Protein AF-A0A453C666-F1 (afdb_monomer)

Solvent-accessible surface area (backbone atoms only — not comparable to full-atom values): 8481 Å² total; per-residue (Å²): 131,93,44,68,49,54,50,53,68,65,53,67,84,42,72,30,25,37,65,29,36,37,73,45,54,49,73,44,96,88,66,30,34,38,36,35,29,36,49,72,32,46,51,62,90,61,70,68,78,76,55,72,81,44,42,83,79,56,64,76,67,91,59,86,58,98,64,81,78,57,66,77,58,62,74,69,55,74,94,62,41,40,74,41,44,33,38,27,87,64,91,55,79,62,53,72,54,48,57,74,50,75,42,40,30,38,40,36,51,27,36,30,38,76,53,92,42,37,73,40,35,35,56,45,99,84,34,47,79,41,82,46,57,84,81,35,69,74,48,51,64,57,74,109

Sequence (144 aa):
KDLELQLRNIKSDSTFDLVCKVLHVCEGPSGEWIFYVWDGTDTPATELQTLLDTEAVTPTPLHPEEAPLPREVLCTLPCVGTVLRVFSNRFSKEILHLQKDIYWARFCNITCKQEFGMWKGSLLPSSRIRLLSSEDGSVIERLK

Radius of gyration: 15.53 Å; Cα contacts (8 Å, |Δi|>4): 264; chains: 1; bounding box: 42×35×37 Å

InterPro domains:
  IPR012340 Nucleic acid-binding, OB-fold [G3DSA:2.40.50.140] (5-93)
  IPR012340 Nucleic acid-binding, OB-fold [SSF50249] (5-137)
  IPR028389 Protection of telomeres protein 1 [PTHR14513] (5-141)

Organism: Aegilops tauschii subsp. strangulata (NCBI:txid200361)

Mean predicted aligned error: 6.45 Å

Structure (mmCIF, N/CA/C/O backbone):
data_AF-A0A453C666-F1
#
_entry.id   AF-A0A453C666-F1
#
loop_
_atom_site.group_PDB
_atom_site.id
_atom_site.type_symbol
_atom_site.label_atom_id
_atom_site.label_alt_id
_atom_site.label_comp_id
_atom_site.label_asym_id
_atom_site.label_entity_id
_atom_site.label_seq_id
_atom_site.pdbx_PDB_ins_code
_atom_site.Cartn_x
_atom_site.Cartn_y
_atom_site.Cartn_z
_atom_site.occupancy
_atom_site.B_iso_or_equiv
_atom_site.auth_seq_id
_atom_site.auth_comp_id
_atom_site.auth_asym_id
_atom_site.auth_atom_id
_atom_site.pdbx_PDB_model_num
ATOM 1 N N . LYS A 1 1 ? 10.486 -16.911 0.071 1.00 46.62 1 LYS A N 1
ATOM 2 C CA . LYS A 1 1 ? 9.741 -16.473 -1.135 1.00 46.62 1 LYS A CA 1
ATOM 3 C C . LYS A 1 1 ? 8.227 -16.619 -0.919 1.00 46.62 1 LYS A C 1
ATOM 5 O O . LYS A 1 1 ? 7.472 -16.070 -1.698 1.00 46.62 1 LYS A O 1
ATOM 10 N N . ASP A 1 2 ? 7.799 -17.254 0.178 1.00 56.81 2 ASP A N 1
ATOM 11 C CA . ASP A 1 2 ? 6.422 -17.726 0.412 1.00 56.81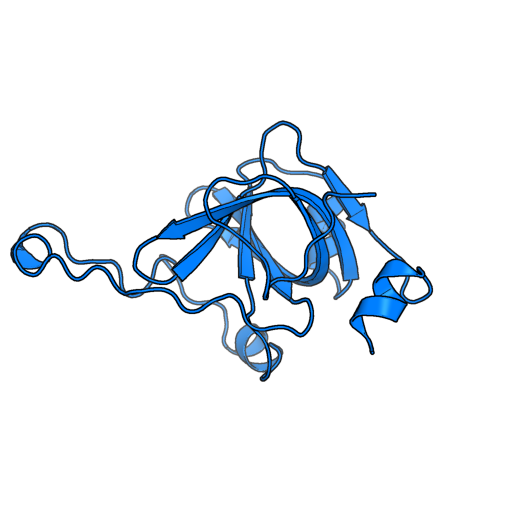 2 ASP A CA 1
ATOM 12 C C . ASP A 1 2 ? 5.500 -16.742 1.152 1.00 56.81 2 ASP A C 1
ATOM 14 O O . ASP A 1 2 ? 4.459 -17.141 1.660 1.00 56.81 2 ASP A O 1
ATOM 18 N N . LEU A 1 3 ? 5.882 -15.465 1.244 1.00 75.25 3 LEU A N 1
ATOM 19 C CA . LEU A 1 3 ? 5.095 -14.430 1.929 1.00 75.25 3 LEU A CA 1
ATOM 20 C C . LEU A 1 3 ? 4.761 -13.240 1.025 1.00 75.25 3 LEU A C 1
ATOM 22 O O . LEU A 1 3 ? 4.140 -12.298 1.498 1.00 75.25 3 LEU A O 1
ATOM 26 N N . GLU A 1 4 ? 5.170 -13.240 -0.248 1.00 87.94 4 GLU A N 1
ATOM 27 C CA . GLU A 1 4 ? 4.800 -12.149 -1.151 1.00 87.94 4 GLU A CA 1
ATOM 28 C C . GLU A 1 4 ? 3.344 -12.305 -1.605 1.00 87.94 4 GLU A C 1
ATOM 30 O O . GLU A 1 4 ? 2.975 -13.343 -2.150 1.00 87.94 4 GLU A O 1
ATOM 35 N N . LEU A 1 5 ? 2.522 -11.276 -1.391 1.00 92.69 5 LEU A N 1
ATOM 36 C CA . LEU A 1 5 ? 1.107 -11.273 -1.755 1.00 92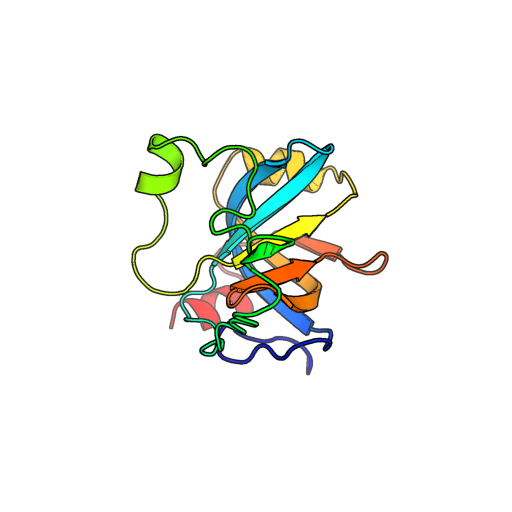.69 5 LEU A CA 1
ATOM 37 C C . LEU A 1 5 ? 0.761 -10.115 -2.698 1.00 92.69 5 LEU A C 1
ATOM 39 O O . LEU A 1 5 ? 1.459 -9.098 -2.787 1.00 92.69 5 LEU A O 1
ATOM 43 N N . GLN A 1 6 ? -0.340 -10.303 -3.421 1.00 94.69 6 GLN A N 1
ATOM 44 C CA . GLN A 1 6 ? -1.065 -9.237 -4.108 1.00 94.69 6 GLN A CA 1
ATOM 45 C C . GLN A 1 6 ? -2.175 -8.697 -3.212 1.00 94.69 6 GLN A C 1
ATOM 47 O O . GLN A 1 6 ? -2.671 -9.432 -2.352 1.00 94.69 6 GLN A O 1
ATOM 52 N N . LEU A 1 7 ? -2.600 -7.455 -3.446 1.00 95.94 7 LEU A N 1
ATOM 53 C CA . LEU A 1 7 ? -3.662 -6.813 -2.671 1.00 95.94 7 LEU A CA 1
ATOM 54 C C . LEU A 1 7 ? -4.945 -7.651 -2.660 1.00 95.94 7 LEU A C 1
ATOM 56 O O . LEU A 1 7 ? -5.532 -7.818 -1.599 1.00 95.94 7 LEU A O 1
ATOM 60 N N . ARG A 1 8 ? -5.307 -8.304 -3.770 1.00 95.69 8 ARG A N 1
ATOM 61 C CA . ARG A 1 8 ? -6.450 -9.241 -3.841 1.00 95.69 8 ARG A CA 1
ATOM 62 C C . ARG A 1 8 ? -6.416 -10.441 -2.900 1.00 95.69 8 ARG A C 1
ATOM 64 O O . ARG A 1 8 ? -7.448 -11.066 -2.689 1.00 95.69 8 ARG A O 1
ATOM 71 N N . ASN A 1 9 ? -5.254 -10.775 -2.346 1.00 95.25 9 ASN A N 1
ATOM 72 C CA . ASN A 1 9 ? -5.057 -11.965 -1.518 1.00 95.25 9 ASN A CA 1
ATOM 73 C C . ASN A 1 9 ? -4.723 -11.629 -0.057 1.00 95.25 9 ASN A C 1
ATOM 75 O O . ASN A 1 9 ? -4.386 -12.539 0.706 1.00 95.25 9 ASN A O 1
ATOM 79 N N . ILE A 1 10 ? -4.778 -10.352 0.338 1.00 94.69 10 ILE A N 1
ATOM 80 C CA . ILE A 1 10 ? -4.461 -9.953 1.713 1.00 94.69 10 ILE A CA 1
ATOM 81 C C . ILE A 1 10 ? -5.474 -10.531 2.700 1.00 94.69 10 ILE A C 1
ATOM 83 O O . ILE A 1 10 ? -6.648 -10.734 2.391 1.00 94.69 10 ILE A O 1
ATOM 87 N N . LYS A 1 11 ? -5.002 -10.792 3.917 1.00 92.31 11 LYS A N 1
ATOM 88 C CA . LYS A 1 11 ? -5.809 -11.287 5.032 1.00 92.31 11 LYS A CA 1
ATOM 89 C C . LYS A 1 11 ? -5.522 -10.443 6.261 1.00 92.31 11 LYS A C 1
ATOM 91 O O . LYS A 1 11 ? -4.380 -10.018 6.456 1.00 92.31 11 LYS A O 1
ATOM 96 N N . SER A 1 12 ? -6.551 -10.231 7.079 1.00 90.94 12 SER A N 1
ATOM 97 C CA . SER A 1 12 ? -6.407 -9.486 8.328 1.00 90.94 12 SER A CA 1
ATOM 98 C C . SER A 1 12 ? -5.401 -10.181 9.241 1.00 90.94 12 SER A C 1
ATOM 100 O O . SER A 1 12 ? -5.346 -11.411 9.283 1.00 90.94 12 SER A O 1
ATOM 102 N N . ASP A 1 13 ? -4.595 -9.383 9.937 1.00 87.31 13 ASP A N 1
ATOM 103 C CA . ASP A 1 13 ? -3.720 -9.803 11.038 1.00 87.31 13 ASP A CA 1
ATOM 104 C C . ASP A 1 13 ? -2.617 -10.808 10.655 1.00 87.31 13 ASP A C 1
ATOM 106 O O . ASP A 1 13 ? -1.987 -11.425 11.516 1.00 87.31 13 ASP A O 1
ATOM 110 N N . SER A 1 14 ? -2.329 -10.936 9.357 1.00 91.38 14 SER A N 1
ATOM 111 C CA . SER A 1 14 ? -1.212 -11.722 8.826 1.00 91.38 14 SER A CA 1
ATOM 112 C C . SER A 1 14 ? -0.099 -10.817 8.305 1.00 91.38 14 SER A C 1
ATOM 114 O O . SER A 1 14 ? -0.369 -9.736 7.775 1.00 91.38 14 SER A O 1
ATOM 116 N N . THR A 1 15 ? 1.156 -11.253 8.445 1.00 94.88 15 THR A N 1
ATOM 117 C CA . THR A 1 15 ? 2.291 -10.523 7.876 1.00 94.88 15 THR A CA 1
ATOM 118 C C . THR A 1 15 ? 2.674 -11.048 6.502 1.00 94.88 15 THR A C 1
ATOM 120 O O . THR A 1 15 ? 2.651 -12.252 6.249 1.00 94.88 15 THR A O 1
ATOM 123 N N . PHE A 1 16 ? 3.033 -10.133 5.606 1.00 95.88 16 PHE A N 1
ATOM 124 C CA . PHE A 1 16 ? 3.368 -10.456 4.225 1.00 95.88 16 PHE A CA 1
ATOM 125 C C . PHE A 1 16 ? 4.304 -9.414 3.603 1.00 95.88 16 PHE A C 1
ATOM 127 O O . PHE A 1 16 ? 4.521 -8.331 4.152 1.00 95.88 16 PHE A O 1
ATOM 134 N N . ASP A 1 17 ? 4.860 -9.756 2.445 1.00 96.25 17 ASP A N 1
ATOM 135 C CA . ASP A 1 17 ? 5.616 -8.850 1.588 1.00 96.25 17 ASP A CA 1
ATOM 136 C C . ASP A 1 17 ? 4.714 -8.355 0.445 1.00 96.25 17 ASP A C 1
ATOM 138 O O . ASP A 1 17 ? 3.993 -9.135 -0.174 1.00 96.25 17 ASP A O 1
ATOM 142 N N . LEU A 1 18 ? 4.770 -7.064 0.126 1.00 96.75 18 LEU A N 1
ATOM 143 C CA . LEU A 1 18 ? 3.993 -6.452 -0.952 1.00 96.75 18 LEU A CA 1
ATOM 144 C C . LEU A 1 18 ? 4.917 -5.764 -1.953 1.00 96.75 18 LEU A C 1
ATOM 146 O O . LEU A 1 18 ? 5.646 -4.844 -1.590 1.00 96.75 18 LEU A O 1
ATOM 150 N N . VAL A 1 19 ? 4.850 -6.172 -3.219 1.00 96.62 19 VAL A N 1
ATOM 151 C CA . VAL A 1 19 ? 5.453 -5.437 -4.339 1.00 96.62 19 VAL A CA 1
ATOM 152 C C . VAL A 1 19 ? 4.385 -4.545 -4.959 1.00 96.62 19 VAL A C 1
ATOM 154 O O . VAL A 1 19 ? 3.348 -5.033 -5.400 1.00 96.62 19 VAL A O 1
ATOM 157 N N . CYS A 1 20 ? 4.616 -3.236 -4.957 1.00 96.44 20 CYS A N 1
ATOM 158 C CA . CYS A 1 20 ? 3.625 -2.242 -5.363 1.00 96.44 20 CYS A CA 1
ATOM 159 C C . CYS A 1 20 ? 4.288 -0.971 -5.904 1.00 96.44 20 CYS A C 1
ATOM 161 O O . CYS A 1 20 ? 5.472 -0.715 -5.662 1.00 96.44 20 CYS A O 1
ATOM 163 N N . LYS A 1 21 ? 3.514 -0.163 -6.630 1.00 95.81 21 LYS A N 1
ATOM 164 C CA . LYS A 1 21 ? 3.848 1.236 -6.888 1.00 95.81 21 LYS A CA 1
ATOM 165 C C . LYS A 1 21 ? 3.500 2.069 -5.665 1.00 95.81 21 LYS A C 1
ATOM 167 O O . LYS A 1 21 ? 2.406 1.935 -5.121 1.00 95.81 21 LYS A O 1
ATOM 172 N N . VAL A 1 22 ? 4.402 2.964 -5.288 1.00 95.69 22 VAL A N 1
ATOM 173 C CA . VAL A 1 22 ? 4.146 4.049 -4.343 1.00 95.69 22 VAL A CA 1
ATOM 174 C C . VAL A 1 22 ? 3.689 5.251 -5.154 1.00 95.69 22 VAL A C 1
ATOM 176 O O . VAL A 1 22 ? 4.459 5.798 -5.938 1.00 95.69 22 VAL A O 1
ATOM 179 N N . LEU A 1 23 ? 2.416 5.607 -5.011 1.00 95.00 23 LEU A N 1
ATOM 180 C CA . LEU A 1 23 ? 1.766 6.663 -5.786 1.00 95.00 23 LEU A CA 1
ATOM 181 C C . LEU A 1 23 ? 1.911 8.028 -5.119 1.00 95.00 23 LEU A C 1
ATOM 183 O O . LEU A 1 23 ? 2.044 9.044 -5.793 1.00 95.00 23 LEU A O 1
ATOM 187 N N . HIS A 1 24 ? 1.855 8.046 -3.790 1.00 93.88 24 HIS A N 1
ATOM 188 C CA . HIS A 1 24 ? 1.976 9.258 -2.999 1.00 93.88 24 HIS A CA 1
ATOM 189 C C . HIS A 1 24 ? 2.455 8.927 -1.587 1.00 93.88 24 HIS A C 1
ATOM 191 O O . HIS A 1 24 ? 2.163 7.84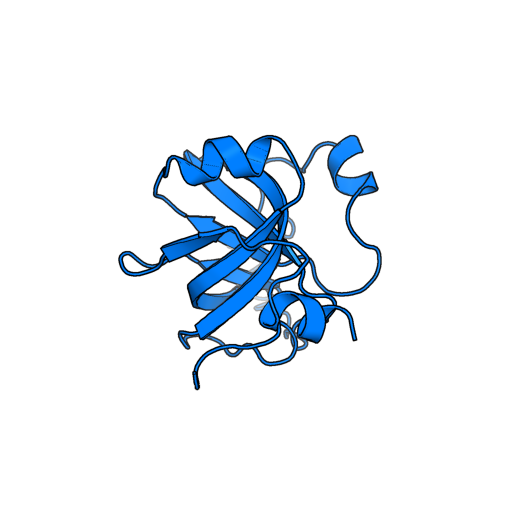9 -1.061 1.00 93.88 24 HIS A O 1
ATOM 197 N N . VAL A 1 25 ? 3.169 9.866 -0.966 1.00 93.62 25 VAL A N 1
ATOM 198 C CA . VAL A 1 25 ? 3.583 9.779 0.435 1.00 93.62 25 VAL A CA 1
ATOM 199 C C . VAL A 1 25 ? 3.396 11.136 1.096 1.00 93.62 25 VAL A C 1
ATOM 201 O O . VAL A 1 25 ? 3.945 12.136 0.632 1.00 93.62 25 VAL A O 1
ATOM 204 N N . CYS A 1 26 ? 2.656 11.165 2.198 1.00 91.31 26 CYS A N 1
ATOM 205 C CA . CYS A 1 26 ? 2.441 12.372 2.986 1.00 91.31 26 CYS A CA 1
ATOM 206 C C . CYS A 1 26 ? 2.587 12.087 4.480 1.00 91.31 26 CYS A C 1
ATOM 208 O O . CYS A 1 26 ? 2.529 10.938 4.922 1.00 91.31 26 CYS A O 1
ATOM 210 N N . GLU A 1 27 ? 2.790 13.150 5.247 1.00 90.19 27 GLU A N 1
ATOM 211 C CA . GLU A 1 27 ? 2.703 13.109 6.702 1.00 90.19 27 GLU A CA 1
ATOM 212 C C . GLU A 1 27 ? 1.250 13.377 7.103 1.00 90.19 27 GLU A C 1
ATOM 214 O O . GLU A 1 27 ? 0.609 14.294 6.584 1.00 90.19 27 GLU A O 1
ATOM 219 N N . GLY A 1 28 ? 0.716 12.518 7.962 1.00 85.44 28 GLY A N 1
ATOM 220 C CA . GLY A 1 28 ? -0.595 12.656 8.564 1.00 85.44 28 GLY A CA 1
ATOM 221 C C . GLY A 1 28 ? -0.596 13.694 9.690 1.00 85.44 28 GLY A C 1
ATOM 222 O O . GLY A 1 28 ? 0.461 14.130 10.152 1.00 85.44 28 GLY A O 1
ATOM 223 N N . PRO A 1 29 ? -1.780 14.089 10.170 1.00 79.19 29 PRO A N 1
ATOM 224 C CA . PRO A 1 29 ? -1.931 15.138 11.180 1.00 79.19 29 PRO A CA 1
ATOM 225 C C . PRO A 1 29 ? -1.235 14.821 12.509 1.00 79.19 29 PRO A C 1
ATOM 227 O O . PRO A 1 29 ? -0.698 15.719 13.157 1.00 79.19 29 PRO A O 1
ATOM 230 N N . SER A 1 30 ? -1.206 13.545 12.908 1.00 83.31 30 SER A N 1
ATOM 231 C CA . SER A 1 30 ? -0.513 13.080 14.115 1.00 83.31 30 SER A CA 1
ATOM 232 C C . SER A 1 30 ? 0.978 12.775 13.902 1.00 83.31 30 SER A C 1
ATOM 234 O O . SER A 1 30 ? 1.638 12.270 14.814 1.00 83.31 30 SER A O 1
ATOM 236 N N . GLY A 1 31 ? 1.537 13.126 12.738 1.00 86.12 31 GLY A N 1
ATOM 237 C CA . GLY A 1 31 ? 2.956 12.957 12.408 1.00 86.12 31 GLY A CA 1
ATOM 238 C C . GLY A 1 31 ? 3.331 11.557 11.907 1.00 86.12 31 GLY A C 1
ATOM 239 O O . GLY A 1 31 ? 4.511 11.254 11.719 1.00 86.12 31 GLY A O 1
ATOM 240 N N . GLU A 1 32 ? 2.360 10.664 11.705 1.00 91.12 32 GLU A N 1
ATOM 241 C CA . GLU A 1 32 ? 2.590 9.381 11.050 1.00 91.12 32 GLU A CA 1
ATOM 242 C C . GLU A 1 32 ? 2.707 9.535 9.535 1.00 91.12 32 GLU A C 1
ATOM 244 O O . GLU A 1 32 ? 2.003 10.307 8.899 1.00 91.12 32 GLU A O 1
ATOM 249 N N . TRP A 1 33 ? 3.572 8.743 8.921 1.00 92.88 33 TRP A N 1
ATOM 250 C CA . TRP A 1 33 ? 3.708 8.689 7.474 1.00 92.88 33 TRP A CA 1
ATOM 251 C C . TRP A 1 33 ? 2.644 7.785 6.864 1.00 92.88 33 TRP A C 1
ATOM 253 O O . TRP A 1 33 ? 2.448 6.653 7.316 1.00 92.88 33 TRP A O 1
ATOM 263 N N . ILE A 1 34 ? 2.015 8.264 5.794 1.00 93.75 34 ILE A N 1
ATOM 264 C CA . ILE A 1 34 ? 1.001 7.543 5.030 1.00 93.75 34 ILE A CA 1
ATOM 265 C C . ILE A 1 34 ? 1.531 7.322 3.615 1.00 93.75 34 ILE A C 1
ATOM 267 O O . ILE A 1 34 ? 1.815 8.271 2.883 1.00 93.75 34 ILE A O 1
ATOM 271 N N . PHE A 1 35 ? 1.652 6.056 3.224 1.00 95.31 35 PHE A N 1
ATOM 272 C CA . PHE A 1 35 ? 1.996 5.646 1.867 1.00 95.31 35 PHE A CA 1
ATOM 273 C C . PHE A 1 35 ? 0.726 5.211 1.142 1.00 95.31 35 PHE A C 1
A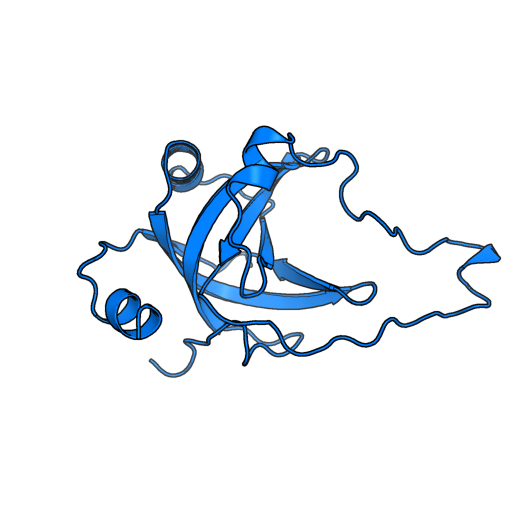TOM 275 O O . PHE A 1 35 ? 0.023 4.315 1.611 1.00 95.31 35 PHE A O 1
ATOM 282 N N . TYR A 1 36 ? 0.464 5.800 -0.020 1.00 95.31 36 TYR A N 1
ATOM 283 C CA . TYR A 1 36 ? -0.596 5.376 -0.928 1.00 95.31 36 TYR A CA 1
ATOM 284 C C . TYR A 1 36 ? 0.020 4.443 -1.956 1.00 95.31 36 TYR A C 1
ATOM 286 O O . TYR A 1 36 ? 0.820 4.870 -2.793 1.00 95.31 36 TYR A O 1
ATOM 294 N N . VAL A 1 37 ? -0.311 3.159 -1.857 1.00 96.94 37 VAL A N 1
ATOM 295 C CA . VAL A 1 37 ? 0.313 2.107 -2.657 1.00 96.94 37 VAL A CA 1
ATOM 296 C C . VAL A 1 37 ? -0.704 1.344 -3.488 1.00 96.94 37 VAL A C 1
ATOM 298 O O . VAL A 1 37 ? -1.871 1.229 -3.125 1.00 96.94 37 VAL A O 1
ATOM 301 N N . TRP A 1 38 ? -0.250 0.810 -4.615 1.00 97.00 38 TRP A N 1
ATOM 302 C CA . TRP A 1 38 ? -1.109 0.132 -5.580 1.00 97.00 38 TRP A CA 1
ATOM 303 C C . TRP A 1 38 ? -0.347 -0.964 -6.319 1.00 97.00 38 TRP A C 1
ATOM 305 O O . TRP A 1 38 ? 0.790 -0.753 -6.741 1.00 97.00 38 TRP A O 1
ATOM 315 N N . ASP A 1 39 ? -0.962 -2.133 -6.495 1.00 95.44 39 ASP A N 1
ATOM 316 C CA . ASP A 1 39 ? -0.349 -3.271 -7.195 1.00 95.44 39 ASP A CA 1
ATOM 317 C C . ASP A 1 39 ? -1.129 -3.752 -8.428 1.00 95.44 39 ASP A C 1
ATOM 319 O O . ASP A 1 39 ? -0.780 -4.785 -8.997 1.00 95.44 39 ASP A O 1
ATOM 323 N N . GLY A 1 40 ? -2.172 -3.021 -8.831 1.00 94.75 40 GLY A N 1
ATOM 324 C CA . GLY A 1 40 ? -3.036 -3.389 -9.955 1.00 94.75 40 GLY A CA 1
ATOM 325 C C . GLY A 1 40 ? -4.264 -4.211 -9.589 1.00 94.75 40 GLY A C 1
ATOM 326 O O . GLY A 1 40 ? -5.102 -4.436 -10.458 1.00 94.75 40 GLY A O 1
ATOM 327 N N . THR A 1 41 ? -4.404 -4.647 -8.336 1.00 95.69 41 THR A N 1
ATOM 328 C CA . THR A 1 41 ? -5.507 -5.518 -7.914 1.00 95.69 41 THR A CA 1
ATOM 329 C C . THR A 1 41 ? -6.396 -4.867 -6.858 1.00 95.69 41 THR A C 1
ATOM 331 O O . THR A 1 41 ? -5.968 -3.990 -6.107 1.00 95.69 41 THR A O 1
ATOM 334 N N . ASP A 1 42 ? -7.662 -5.278 -6.814 1.00 95.75 42 ASP A N 1
ATOM 335 C CA . ASP A 1 42 ? -8.591 -4.864 -5.764 1.00 95.75 42 ASP A CA 1
ATOM 336 C C . ASP A 1 42 ? -8.389 -5.693 -4.505 1.00 95.75 42 ASP A C 1
ATOM 338 O O . ASP A 1 42 ? -8.243 -6.911 -4.587 1.00 95.75 42 ASP A O 1
ATOM 342 N N . THR A 1 43 ? -8.400 -5.049 -3.339 1.00 95.81 43 THR A N 1
ATOM 343 C CA . THR A 1 43 ? -8.413 -5.767 -2.060 1.00 95.81 43 THR A CA 1
ATOM 344 C C . THR A 1 43 ? -9.710 -6.568 -1.902 1.00 95.81 43 THR A C 1
ATOM 346 O O . THR A 1 43 ? -10.730 -6.169 -2.468 1.00 95.81 43 THR A O 1
ATOM 349 N N . PRO A 1 44 ? -9.730 -7.654 -1.105 1.00 95.00 44 PRO A N 1
ATOM 350 C CA . PRO A 1 44 ? -10.961 -8.379 -0.810 1.00 95.00 44 PRO A CA 1
ATOM 351 C C . PRO A 1 44 ? -12.055 -7.453 -0.282 1.00 95.00 44 PRO A C 1
ATOM 353 O O . PRO A 1 44 ? -11.765 -6.528 0.480 1.00 95.00 44 PRO A O 1
ATOM 356 N N . ALA A 1 45 ? -13.305 -7.741 -0.645 1.00 90.31 45 ALA A N 1
ATOM 357 C CA . ALA A 1 45 ? -14.451 -7.006 -0.131 1.00 90.31 45 ALA A CA 1
ATOM 358 C C . ALA A 1 45 ? -14.472 -7.030 1.404 1.00 90.31 45 ALA A C 1
ATOM 360 O O . ALA A 1 45 ? -14.183 -8.046 2.041 1.00 90.31 45 ALA A O 1
ATOM 361 N N . THR A 1 46 ? -14.808 -5.886 1.977 1.00 84.81 46 THR A N 1
ATOM 362 C CA . THR A 1 46 ? -14.934 -5.660 3.412 1.00 84.81 46 THR A CA 1
ATOM 363 C C . THR A 1 46 ? -16.403 -5.488 3.760 1.00 84.81 46 THR A C 1
ATOM 365 O O . THR A 1 46 ? -17.170 -4.874 3.017 1.00 84.81 46 THR A O 1
ATOM 368 N N . GLU A 1 47 ? -16.808 -6.020 4.906 1.00 78.50 47 GLU A N 1
ATOM 369 C CA . GLU A 1 47 ? -18.131 -5.744 5.453 1.00 78.50 47 GLU A CA 1
ATOM 370 C C . GLU A 1 47 ? -18.064 -4.464 6.288 1.00 78.50 47 GLU A C 1
ATOM 372 O O . GLU A 1 47 ? -17.190 -4.302 7.146 1.00 78.50 47 GLU A O 1
ATOM 377 N N . LEU A 1 48 ? -18.988 -3.536 6.039 1.00 71.62 48 LEU A N 1
ATOM 378 C CA . LEU A 1 48 ? -19.163 -2.379 6.905 1.00 71.62 48 LEU A CA 1
ATOM 379 C C . LEU A 1 48 ? -19.891 -2.847 8.168 1.00 71.62 48 LEU A C 1
ATOM 381 O O . LEU A 1 48 ? -21.092 -3.105 8.142 1.00 71.62 48 LEU A O 1
ATOM 385 N N . GLN A 1 49 ? -19.164 -2.969 9.276 1.00 64.56 49 GLN A N 1
ATOM 386 C CA . GLN A 1 49 ? -19.760 -3.285 10.572 1.00 64.56 49 GLN A CA 1
ATOM 387 C C . GLN A 1 49 ? -20.514 -2.060 11.100 1.00 64.56 49 GLN A C 1
ATOM 389 O O . GLN A 1 49 ? -19.972 -1.251 11.846 1.00 64.56 49 GLN A O 1
ATOM 394 N N . THR A 1 50 ? -21.776 -1.907 10.702 1.00 57.19 50 THR A N 1
ATOM 395 C CA . THR A 1 50 ? -22.676 -0.905 11.278 1.00 57.19 50 THR A CA 1
ATOM 396 C C . THR A 1 50 ? -23.217 -1.426 12.607 1.00 57.19 50 THR A C 1
ATOM 398 O O . THR A 1 50 ? -24.246 -2.103 12.647 1.00 57.19 50 THR A O 1
ATOM 401 N N . LEU A 1 51 ? -22.546 -1.121 13.716 1.00 59.78 51 LEU A N 1
ATOM 402 C CA . LEU A 1 51 ? -23.181 -1.211 15.030 1.00 59.78 51 LEU A CA 1
ATOM 403 C C . LEU A 1 51 ? -24.104 0.005 15.176 1.00 59.78 51 LEU A C 1
ATOM 405 O O . LEU A 1 51 ? -23.695 1.045 15.683 1.00 59.78 51 LEU A O 1
ATOM 409 N N . LEU A 1 52 ? -25.342 -0.122 14.686 1.00 56.66 52 LEU A N 1
ATOM 410 C CA . LEU A 1 52 ? -26.349 0.952 14.667 1.00 56.66 52 LEU A CA 1
ATOM 411 C C . LEU A 1 52 ? -26.549 1.608 16.046 1.00 56.66 52 LEU A C 1
ATOM 413 O O . LEU A 1 52 ? -26.735 2.818 16.125 1.00 56.66 52 LEU A O 1
ATOM 417 N N . ASP A 1 53 ? -26.428 0.834 17.127 1.00 55.75 53 ASP A N 1
ATOM 418 C CA . ASP A 1 53 ? -26.538 1.339 18.501 1.00 55.75 53 ASP A CA 1
ATOM 419 C C . ASP A 1 53 ? -25.292 2.124 18.962 1.00 55.75 53 ASP A C 1
ATOM 421 O O . ASP A 1 53 ? -25.370 2.954 19.864 1.00 55.75 53 ASP A O 1
ATOM 425 N N . THR A 1 54 ? -24.131 1.876 18.345 1.00 53.41 54 THR A N 1
ATOM 426 C CA . THR A 1 54 ? -22.849 2.530 18.667 1.00 53.41 54 THR A CA 1
ATOM 427 C C . THR A 1 54 ? -22.632 3.807 17.849 1.00 53.41 54 THR A C 1
ATOM 429 O O . THR A 1 54 ? -22.022 4.737 18.363 1.00 53.41 54 THR A O 1
ATOM 432 N N . GLU A 1 55 ? -23.205 3.920 16.643 1.00 58.34 55 GLU A N 1
ATOM 433 C CA . GLU A 1 55 ? -23.189 5.148 15.816 1.00 58.34 55 GLU A CA 1
ATOM 434 C C . GLU A 1 55 ? -23.759 6.377 16.540 1.00 58.34 55 GLU A C 1
ATOM 436 O O . GLU A 1 55 ? -23.273 7.493 16.367 1.00 58.34 55 GLU A O 1
ATOM 441 N N . ALA A 1 56 ? -24.773 6.176 17.387 1.00 59.56 56 ALA A N 1
ATOM 442 C CA . ALA A 1 56 ? -25.366 7.244 18.190 1.00 59.56 56 ALA A CA 1
ATOM 443 C C . ALA A 1 56 ? -24.429 7.777 19.295 1.00 59.56 56 ALA A C 1
ATOM 445 O O . ALA A 1 56 ? -24.661 8.869 19.814 1.00 59.56 56 ALA A O 1
ATOM 446 N N . VAL A 1 57 ? -23.388 7.018 19.665 1.00 59.59 57 VAL A N 1
ATOM 447 C CA . VAL A 1 57 ? -22.456 7.332 20.766 1.00 59.59 57 VAL A CA 1
ATOM 448 C C . VAL A 1 57 ? -21.062 7.690 20.241 1.00 59.59 57 VAL A C 1
ATOM 450 O O . VAL A 1 57 ? -20.445 8.639 20.720 1.00 59.59 57 VAL A O 1
ATOM 453 N N . THR A 1 58 ? -20.576 6.963 19.237 1.00 61.25 58 THR A N 1
ATOM 454 C CA . THR A 1 58 ? -19.320 7.204 18.521 1.00 61.25 58 THR A CA 1
ATOM 455 C C . THR A 1 58 ? -19.556 6.933 17.034 1.00 61.25 58 THR A C 1
ATOM 457 O O . THR A 1 58 ? -19.526 5.768 16.627 1.00 61.25 58 THR A O 1
ATOM 460 N N . PRO A 1 59 ? -19.821 7.970 16.223 1.00 63.16 59 PRO A N 1
ATOM 461 C CA . PRO A 1 59 ? -20.062 7.785 14.800 1.00 63.16 59 PRO A CA 1
ATOM 462 C C . PRO A 1 59 ? -18.825 7.194 14.128 1.00 63.16 59 PRO A C 1
ATOM 464 O O . PRO A 1 59 ? -17.696 7.618 14.406 1.00 63.16 59 PRO A O 1
ATOM 467 N N . THR A 1 60 ? -19.028 6.225 13.237 1.00 60.75 60 THR A N 1
ATOM 468 C CA . THR A 1 60 ? -17.937 5.682 12.432 1.00 60.75 60 THR A CA 1
ATOM 469 C C . THR A 1 60 ? -17.377 6.804 11.563 1.00 60.75 60 THR A C 1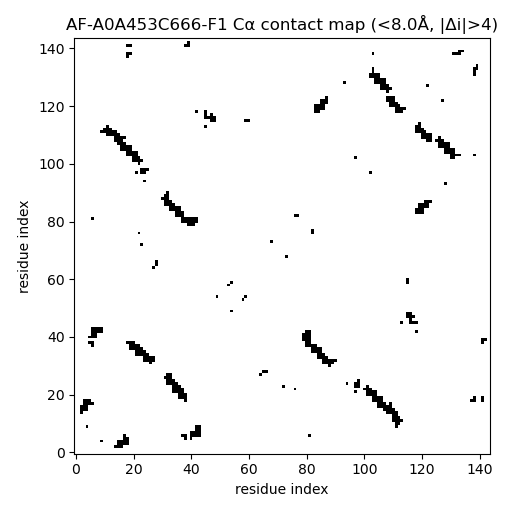
ATOM 471 O O . THR A 1 60 ? -18.130 7.430 10.809 1.00 60.75 60 THR A O 1
ATOM 474 N N . PRO A 1 61 ? -16.066 7.087 11.624 1.00 61.97 61 PRO A N 1
ATOM 475 C CA . PRO A 1 61 ? -15.483 8.106 10.773 1.00 61.97 61 PRO A CA 1
ATOM 476 C C . PRO A 1 61 ? -15.568 7.647 9.314 1.00 61.97 61 PRO A C 1
ATOM 478 O O . PRO A 1 61 ? -14.781 6.821 8.856 1.00 61.97 61 PRO A O 1
ATOM 481 N N . LEU A 1 62 ? -16.518 8.221 8.567 1.00 59.81 62 LEU A N 1
ATOM 482 C CA . LEU A 1 62 ? -16.640 8.052 7.111 1.00 59.81 62 LEU A CA 1
ATOM 483 C C . LEU A 1 62 ? -15.366 8.496 6.379 1.00 59.81 62 LEU A C 1
ATOM 485 O O . LEU A 1 62 ? -15.102 8.075 5.255 1.00 59.81 62 LEU A O 1
ATOM 489 N N . HIS A 1 63 ? -14.580 9.351 7.033 1.00 58.94 63 HIS A N 1
ATOM 490 C CA . HIS A 1 63 ? -13.292 9.823 6.572 1.00 58.94 63 HIS A CA 1
ATOM 491 C C . HIS A 1 63 ? -12.255 9.579 7.682 1.00 58.94 63 HIS A C 1
ATOM 493 O O . HIS A 1 63 ? -12.225 10.325 8.658 1.00 58.94 63 HIS A O 1
ATOM 499 N N . PRO A 1 64 ? -11.424 8.524 7.583 1.00 58.50 64 PRO A N 1
ATOM 500 C CA . PRO A 1 64 ? -10.357 8.268 8.555 1.00 58.50 64 PRO A CA 1
ATOM 501 C C . PRO A 1 64 ? -9.267 9.344 8.554 1.00 58.50 64 PRO A C 1
ATOM 503 O O . PRO A 1 64 ? -8.494 9.431 9.500 1.00 58.50 64 PRO A O 1
ATOM 506 N N . GLU A 1 65 ? -9.162 10.113 7.469 1.00 63.38 65 GLU A N 1
ATOM 507 C CA . GLU A 1 65 ? -8.218 11.221 7.342 1.00 63.38 65 GLU A CA 1
ATOM 508 C C . GLU A 1 65 ? -8.830 12.496 7.933 1.00 63.38 65 GLU A C 1
ATOM 510 O O . GLU A 1 65 ? -9.942 12.879 7.565 1.00 63.38 65 GLU A O 1
ATOM 515 N N . GLU A 1 66 ? -8.091 13.205 8.788 1.00 64.44 66 GLU A N 1
ATOM 516 C CA . GLU A 1 66 ? -8.547 14.504 9.309 1.00 64.44 66 GLU A CA 1
ATOM 517 C C . GLU A 1 66 ? -8.564 15.595 8.219 1.00 64.44 66 GLU A C 1
ATOM 519 O O . GLU A 1 66 ? -9.293 16.578 8.342 1.00 64.44 66 GLU A O 1
ATOM 524 N N . ALA A 1 67 ? -7.810 15.408 7.125 1.00 73.31 67 ALA A N 1
ATOM 525 C CA . ALA A 1 67 ? -7.826 16.271 5.947 1.00 73.31 67 ALA A CA 1
ATOM 526 C C . ALA A 1 67 ? -7.743 15.445 4.648 1.00 73.31 67 ALA A C 1
ATOM 528 O O . ALA A 1 67 ? -6.899 14.552 4.557 1.00 73.31 67 ALA A O 1
ATOM 529 N N . PRO A 1 68 ? -8.578 15.734 3.633 1.00 79.38 68 PRO A N 1
ATOM 530 C CA . PRO A 1 68 ? -8.522 15.034 2.356 1.00 79.38 68 PRO A CA 1
ATOM 531 C C . PRO A 1 68 ? -7.237 15.359 1.593 1.00 79.38 68 PRO A C 1
ATOM 533 O O . PRO A 1 68 ? -6.724 16.481 1.657 1.00 79.38 68 PRO A O 1
ATOM 536 N N . LEU A 1 69 ? -6.755 14.390 0.810 1.00 87.62 69 LEU A N 1
ATOM 537 C CA . LEU A 1 69 ? -5.663 14.626 -0.131 1.00 87.62 69 LEU A CA 1
ATOM 538 C C . LEU A 1 69 ? -5.988 15.781 -1.098 1.00 87.62 69 LEU A C 1
ATOM 540 O O . LEU A 1 69 ? -7.140 15.922 -1.529 1.00 87.62 69 LEU A O 1
ATOM 544 N N . PRO A 1 70 ? -4.978 16.568 -1.513 1.00 89.81 70 PRO A N 1
ATOM 545 C CA . PRO A 1 70 ? -5.167 17.595 -2.525 1.00 89.81 70 PRO A CA 1
ATOM 546 C C . PRO A 1 70 ? -5.739 17.012 -3.820 1.00 89.81 70 PRO A C 1
ATOM 548 O O . PRO A 1 70 ? -5.386 15.904 -4.240 1.00 89.81 70 PRO A O 1
ATOM 551 N N . ARG A 1 71 ? -6.613 17.773 -4.486 1.00 91.94 71 ARG A N 1
ATOM 552 C CA . ARG A 1 71 ? -7.321 17.327 -5.696 1.00 91.94 71 ARG A CA 1
ATOM 553 C C . ARG A 1 71 ? -6.354 16.867 -6.786 1.00 91.94 71 ARG A C 1
ATOM 555 O O . ARG A 1 71 ? -6.608 15.879 -7.461 1.00 91.94 71 ARG A O 1
ATOM 562 N N . GLU A 1 72 ? -5.257 17.586 -6.959 1.00 91.94 72 GLU A N 1
ATOM 563 C CA . GLU A 1 72 ? -4.186 17.284 -7.900 1.00 91.94 72 GLU A CA 1
ATOM 564 C C . GLU A 1 72 ? -3.561 15.904 -7.672 1.00 91.94 72 GLU A C 1
ATOM 566 O O . GLU A 1 72 ? -3.239 15.241 -8.650 1.00 91.94 72 GLU A O 1
ATOM 571 N N . VAL A 1 73 ? -3.462 15.437 -6.422 1.00 90.88 73 VAL A N 1
ATOM 572 C CA . VAL A 1 73 ? -2.999 14.079 -6.096 1.00 90.88 73 VAL A CA 1
ATOM 573 C C . VAL A 1 73 ? -4.094 13.065 -6.409 1.00 90.88 73 VAL A C 1
ATOM 575 O O . VAL A 1 73 ? -3.841 12.058 -7.059 1.00 90.88 73 VAL A O 1
ATOM 578 N N . LEU A 1 74 ? -5.336 13.337 -6.004 1.00 91.06 74 LEU A N 1
ATOM 579 C CA . LEU A 1 74 ? -6.459 12.431 -6.267 1.00 91.06 74 LEU A CA 1
ATOM 580 C C . LEU A 1 74 ? -6.668 12.188 -7.770 1.00 91.06 74 LEU A C 1
ATOM 582 O O . LEU A 1 74 ? -6.964 11.070 -8.181 1.00 91.06 74 LEU A O 1
ATOM 586 N N . CYS A 1 75 ? -6.470 13.215 -8.600 1.00 92.00 75 CYS A N 1
ATOM 587 C CA . CYS A 1 75 ? -6.595 13.117 -10.053 1.00 92.00 75 CYS A CA 1
ATOM 588 C C . CYS A 1 75 ? -5.476 12.311 -10.738 1.00 92.00 75 CYS A C 1
ATOM 590 O O . CYS A 1 75 ? -5.612 12.031 -11.929 1.00 92.00 75 CYS A O 1
ATOM 592 N N . THR A 1 76 ? -4.393 11.943 -10.043 1.00 91.06 76 THR A N 1
ATOM 593 C CA . THR A 1 76 ? -3.332 11.078 -10.594 1.00 91.06 76 THR A CA 1
ATOM 594 C C . THR A 1 76 ? -3.429 9.628 -10.131 1.00 91.06 76 THR A C 1
ATOM 596 O O . THR A 1 76 ? -2.696 8.777 -10.642 1.00 91.06 76 THR A O 1
ATOM 599 N N . LEU A 1 77 ? -4.330 9.319 -9.193 1.00 92.88 77 LEU A N 1
ATOM 600 C CA . LEU A 1 77 ? -4.522 7.957 -8.710 1.00 92.88 77 LEU A CA 1
ATOM 601 C C . LEU A 1 77 ? -5.119 7.054 -9.808 1.00 92.88 77 LEU A C 1
ATOM 603 O O . LEU A 1 77 ? -5.927 7.504 -10.627 1.00 92.88 77 LEU A O 1
ATOM 607 N N . PRO A 1 78 ? -4.738 5.765 -9.842 1.00 93.44 78 PRO A N 1
ATOM 608 C CA . PRO A 1 78 ? -5.273 4.816 -10.805 1.00 93.44 78 PRO A CA 1
ATOM 609 C C . PRO A 1 78 ? -6.780 4.618 -10.604 1.00 93.44 78 PRO A C 1
ATOM 611 O O . PRO A 1 78 ? -7.273 4.564 -9.482 1.00 93.44 78 PRO A O 1
ATOM 614 N N . CYS A 1 79 ? -7.509 4.468 -11.712 1.00 90.25 79 CYS A N 1
ATOM 615 C CA . CYS A 1 79 ? -8.963 4.261 -11.706 1.00 90.25 79 CYS A CA 1
ATOM 616 C C . CYS A 1 79 ? -9.385 2.791 -11.526 1.00 90.25 79 CYS A C 1
ATOM 618 O O . CYS A 1 79 ? -10.577 2.502 -11.480 1.00 90.25 79 CYS A O 1
ATOM 620 N N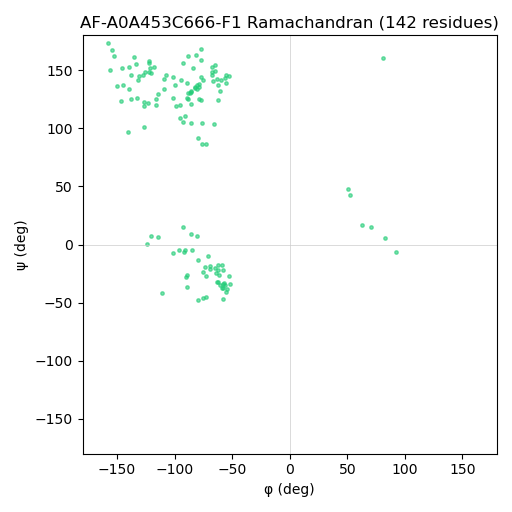 . VAL A 1 80 ? -8.428 1.861 -11.501 1.00 91.62 80 VAL A N 1
ATOM 621 C CA . VAL A 1 80 ? -8.659 0.413 -11.405 1.00 91.62 80 VAL A CA 1
ATOM 622 C C . VAL A 1 80 ? -7.748 -0.148 -10.328 1.00 91.62 80 VAL A C 1
ATOM 624 O O . VAL A 1 80 ? -6.583 0.249 -10.252 1.00 91.62 80 VAL A O 1
ATOM 627 N N . GLY A 1 81 ? -8.248 -1.098 -9.543 1.00 93.62 81 GLY A N 1
ATOM 628 C CA . GLY A 1 81 ? -7.530 -1.641 -8.401 1.00 93.62 81 GLY A CA 1
ATOM 629 C C . GLY A 1 81 ? -7.643 -0.733 -7.181 1.00 93.62 81 GLY A C 1
ATOM 630 O O . GLY A 1 81 ? -7.920 0.465 -7.271 1.00 93.62 81 GLY A O 1
ATOM 631 N N . THR A 1 82 ? -7.374 -1.304 -6.015 1.00 95.25 82 THR A N 1
ATOM 632 C CA . THR A 1 82 ? -7.467 -0.571 -4.757 1.00 95.25 82 THR A CA 1
ATOM 633 C C . THR A 1 82 ? -6.165 0.177 -4.483 1.00 95.25 82 THR A C 1
ATOM 635 O O . THR A 1 82 ? -5.078 -0.399 -4.548 1.00 95.25 82 THR A O 1
ATOM 638 N N . VAL A 1 83 ? -6.267 1.459 -4.126 1.00 96.25 83 VAL A N 1
ATOM 639 C CA . VAL A 1 83 ? -5.152 2.213 -3.537 1.00 96.25 83 VAL A CA 1
ATOM 640 C C . VAL A 1 83 ? -5.163 1.976 -2.029 1.00 96.25 83 VAL A C 1
ATOM 642 O O . VAL A 1 83 ? -6.007 2.507 -1.309 1.00 96.25 83 VAL A O 1
ATOM 645 N N . LEU A 1 84 ? -4.236 1.151 -1.547 1.00 96.25 84 LEU A N 1
ATOM 646 C CA . LEU A 1 84 ? -4.100 0.842 -0.128 1.00 96.25 84 LEU A CA 1
ATOM 647 C C . LEU A 1 84 ? -3.308 1.945 0.583 1.00 96.25 84 LEU A C 1
ATOM 649 O O . LEU A 1 84 ? -2.242 2.357 0.126 1.00 96.25 84 LEU A O 1
ATOM 653 N N . ARG A 1 85 ? -3.792 2.367 1.753 1.00 94.56 85 ARG A N 1
ATOM 654 C CA . ARG A 1 85 ? -3.049 3.229 2.681 1.00 94.56 85 ARG A CA 1
ATOM 655 C C . ARG A 1 85 ? -2.216 2.373 3.633 1.00 94.56 85 ARG A C 1
ATOM 657 O O . ARG A 1 85 ? -2.763 1.507 4.319 1.00 94.56 85 ARG A O 1
ATOM 664 N N . VAL A 1 86 ? -0.912 2.626 3.708 1.00 95.50 86 VAL A N 1
ATOM 665 C CA . VAL A 1 86 ? 0.006 1.977 4.655 1.00 95.50 86 VAL A CA 1
ATOM 666 C C . VAL A 1 86 ? 0.562 3.025 5.610 1.00 95.50 86 VAL A C 1
ATOM 668 O O . VAL A 1 86 ? 1.131 4.016 5.169 1.00 95.50 86 VAL A O 1
ATOM 671 N N . PHE A 1 87 ? 0.409 2.800 6.912 1.00 93.88 87 PHE A N 1
ATOM 672 C CA . PHE A 1 87 ? 0.782 3.760 7.953 1.00 93.88 87 PHE A CA 1
ATOM 673 C C . PHE A 1 87 ? 2.113 3.394 8.618 1.00 93.88 87 PHE A C 1
ATOM 675 O O . PHE A 1 87 ? 2.411 2.215 8.834 1.00 93.88 87 PHE A O 1
ATOM 682 N N . SER A 1 88 ? 2.906 4.403 8.977 1.00 92.75 88 SER A N 1
ATOM 683 C CA . SER A 1 88 ? 4.181 4.242 9.676 1.00 92.75 88 SER A CA 1
ATOM 684 C C . SER A 1 88 ? 4.452 5.390 10.639 1.00 92.75 88 SER A C 1
ATOM 686 O O . SER A 1 88 ? 4.623 6.529 10.224 1.00 92.75 88 SER A O 1
ATOM 688 N N . ASN A 1 89 ? 4.671 5.078 11.914 1.00 88.94 89 ASN A N 1
ATOM 689 C CA . ASN A 1 89 ? 5.123 6.070 12.904 1.00 88.94 89 ASN A CA 1
ATOM 690 C C . ASN A 1 89 ? 6.639 6.322 12.840 1.00 88.94 89 ASN A C 1
ATOM 692 O O . ASN A 1 89 ? 7.218 6.947 13.726 1.00 88.94 89 ASN A O 1
ATOM 696 N N . ARG A 1 90 ? 7.323 5.752 11.842 1.00 83.75 90 ARG A N 1
ATOM 697 C CA . ARG A 1 90 ? 8.771 5.855 11.683 1.00 83.75 90 ARG A CA 1
ATOM 698 C C . ARG A 1 90 ? 9.105 6.618 10.422 1.00 83.75 90 ARG A C 1
ATOM 700 O O . ARG A 1 90 ? 8.665 6.246 9.336 1.00 83.75 90 ARG A O 1
ATOM 707 N N . PHE A 1 91 ? 9.967 7.611 10.589 1.00 78.56 91 PHE A N 1
ATOM 708 C CA . PHE A 1 91 ? 10.672 8.233 9.486 1.00 78.56 91 PHE A CA 1
ATOM 709 C C . PHE A 1 91 ? 11.795 7.316 8.979 1.00 78.56 91 PHE A C 1
ATOM 711 O O . PHE A 1 91 ? 12.506 6.688 9.768 1.00 78.56 91 PHE A O 1
ATOM 718 N N . SER A 1 92 ? 11.991 7.275 7.664 1.00 77.44 92 SER A N 1
ATOM 719 C CA . SER A 1 92 ? 13.147 6.640 7.033 1.00 77.44 92 SER A CA 1
ATOM 720 C C . SER A 1 92 ? 13.637 7.498 5.863 1.00 77.44 92 SER A C 1
ATOM 722 O O . SER A 1 92 ? 12.870 8.257 5.273 1.00 77.44 92 SER A O 1
ATOM 724 N N . LYS A 1 93 ? 14.927 7.422 5.511 1.00 78.62 93 LYS A N 1
ATOM 725 C CA . LYS A 1 93 ? 15.488 8.251 4.422 1.00 78.62 93 LYS A CA 1
ATOM 726 C C . LYS A 1 93 ? 14.871 7.916 3.062 1.00 78.62 93 LYS A C 1
ATOM 728 O O . LYS A 1 93 ? 14.860 8.754 2.162 1.00 78.62 93 LYS A O 1
ATOM 733 N N . GLU A 1 94 ? 14.363 6.699 2.913 1.00 78.81 94 GLU A N 1
ATOM 734 C CA . GLU A 1 94 ? 13.641 6.224 1.739 1.00 78.81 94 GLU A CA 1
ATOM 735 C C . GLU A 1 94 ? 12.353 7.029 1.513 1.00 78.81 94 GLU A C 1
ATOM 737 O O . GLU A 1 94 ? 12.013 7.287 0.364 1.00 78.81 94 GLU A O 1
ATOM 742 N N . ILE A 1 95 ? 11.695 7.514 2.575 1.00 83.12 95 ILE A N 1
ATOM 743 C CA . ILE A 1 95 ? 10.488 8.358 2.486 1.00 83.12 95 ILE A CA 1
ATOM 744 C C . ILE A 1 95 ? 10.762 9.619 1.669 1.00 83.12 95 ILE A C 1
ATOM 746 O O . ILE A 1 95 ? 10.026 9.917 0.735 1.00 83.12 95 ILE A O 1
ATOM 750 N N . LEU A 1 96 ? 11.874 10.307 1.946 1.00 82.94 96 LEU A N 1
ATOM 751 C CA . LEU A 1 96 ? 12.254 11.523 1.217 1.00 82.94 96 LEU A CA 1
ATOM 752 C C . LEU A 1 96 ? 12.491 11.278 -0.277 1.00 82.94 96 LEU A C 1
ATOM 754 O O . LEU A 1 96 ? 12.390 12.207 -1.076 1.00 82.94 96 LEU A O 1
ATOM 758 N N . HIS A 1 97 ? 12.870 10.056 -0.653 1.00 82.38 97 HIS A N 1
ATOM 759 C CA . HIS A 1 97 ? 13.013 9.680 -2.056 1.00 82.38 97 HIS A CA 1
ATOM 760 C C . HIS A 1 97 ? 11.639 9.382 -2.654 1.00 82.38 97 HIS A C 1
ATOM 762 O O . HIS A 1 97 ? 11.297 9.946 -3.686 1.00 82.38 97 HIS A O 1
ATOM 768 N N . LEU A 1 98 ? 10.828 8.583 -1.957 1.00 84.69 98 LEU A N 1
ATOM 769 C CA . LEU A 1 98 ? 9.476 8.194 -2.366 1.00 84.69 98 LEU A CA 1
ATOM 770 C C . LEU A 1 98 ? 8.496 9.368 -2.499 1.00 84.69 98 LEU A C 1
ATOM 772 O O . LEU A 1 98 ? 7.506 9.248 -3.206 1.00 84.69 98 LEU A O 1
ATOM 776 N N . GLN A 1 99 ? 8.757 10.501 -1.848 1.00 84.31 99 GLN A N 1
ATOM 777 C CA . GLN A 1 99 ? 7.955 11.718 -2.007 1.00 84.31 99 GLN A CA 1
ATOM 778 C C . GLN A 1 99 ? 8.186 12.449 -3.338 1.00 84.31 99 GLN A C 1
ATOM 780 O O . GLN A 1 99 ? 7.376 13.295 -3.708 1.00 84.31 99 GLN A O 1
ATOM 785 N N . LYS A 1 100 ? 9.301 12.190 -4.032 1.00 83.12 100 LYS A N 1
ATOM 786 C CA . LYS A 1 100 ? 9.713 12.985 -5.201 1.00 83.12 100 LYS A CA 1
ATOM 787 C C . LYS A 1 100 ? 9.154 12.474 -6.521 1.00 83.12 100 LYS A C 1
ATOM 789 O O . LYS A 1 100 ? 9.057 13.257 -7.460 1.00 83.12 100 LYS A O 1
ATOM 794 N N . ASP A 1 101 ? 8.859 11.184 -6.604 1.00 83.31 101 ASP A N 1
ATOM 795 C CA . ASP A 1 101 ? 8.449 10.521 -7.839 1.00 83.31 101 ASP A CA 1
ATOM 796 C C . ASP A 1 101 ? 7.673 9.232 -7.524 1.00 83.31 101 ASP A C 1
ATOM 798 O O . ASP A 1 101 ? 7.585 8.807 -6.370 1.00 83.31 101 ASP A O 1
ATOM 802 N N . ILE A 1 102 ? 7.128 8.596 -8.557 1.00 85.50 102 ILE A N 1
ATOM 803 C CA . ILE A 1 102 ? 6.459 7.300 -8.468 1.00 85.50 102 ILE A CA 1
ATOM 804 C C . ILE A 1 102 ? 7.505 6.193 -8.588 1.00 85.50 102 ILE A C 1
ATOM 806 O O . ILE A 1 102 ? 8.172 6.043 -9.612 1.00 85.50 102 ILE A O 1
ATOM 810 N N . TYR A 1 103 ? 7.590 5.347 -7.564 1.00 91.25 103 TYR A N 1
ATOM 811 C CA . TYR A 1 103 ? 8.544 4.238 -7.522 1.00 91.25 103 TYR A CA 1
ATOM 812 C C . TYR A 1 103 ? 7.847 2.898 -7.357 1.00 91.25 103 TYR A C 1
ATOM 814 O O . TYR A 1 103 ? 6.838 2.786 -6.661 1.00 91.25 103 TYR A O 1
ATOM 822 N N . TRP A 1 104 ? 8.442 1.853 -7.924 1.00 94.81 104 TRP A N 1
ATOM 823 C CA . TRP A 1 104 ? 8.169 0.493 -7.478 1.00 94.81 104 TRP A CA 1
ATOM 824 C C . TRP A 1 104 ? 8.951 0.204 -6.203 1.00 94.81 104 TRP A C 1
ATOM 826 O O . TRP A 1 104 ? 10.125 0.559 -6.079 1.00 94.81 104 TRP A O 1
ATOM 836 N N . ALA A 1 105 ? 8.308 -0.459 -5.252 1.00 94.81 105 ALA A N 1
ATOM 837 C CA . ALA A 1 105 ? 8.939 -0.852 -4.008 1.00 94.81 105 ALA A CA 1
ATOM 838 C C . ALA A 1 105 ? 8.400 -2.192 -3.503 1.00 94.81 105 ALA A C 1
ATOM 840 O O . ALA A 1 105 ? 7.244 -2.553 -3.730 1.00 94.81 105 ALA A O 1
ATOM 841 N N . ARG A 1 106 ? 9.249 -2.912 -2.764 1.00 95.50 106 ARG A N 1
ATOM 842 C CA . ARG A 1 106 ? 8.850 -4.027 -1.908 1.00 95.50 106 ARG A CA 1
ATOM 843 C C . ARG A 1 106 ? 8.737 -3.542 -0.468 1.00 95.50 106 ARG A C 1
ATOM 845 O O . ARG A 1 106 ? 9.727 -3.124 0.134 1.00 95.50 106 ARG A O 1
ATOM 852 N N . PHE A 1 107 ? 7.543 -3.662 0.084 1.00 95.62 107 PHE A N 1
ATOM 853 C CA . PHE A 1 107 ? 7.233 -3.485 1.492 1.00 95.62 107 PHE A CA 1
ATOM 854 C C . PHE A 1 107 ? 7.307 -4.857 2.159 1.00 95.62 107 PHE A C 1
ATOM 856 O O . PHE A 1 107 ? 6.445 -5.698 1.939 1.00 95.62 107 PHE A O 1
ATOM 863 N N . CYS A 1 108 ? 8.362 -5.114 2.924 1.00 94.88 108 CYS A N 1
ATOM 864 C CA . CYS A 1 108 ? 8.591 -6.397 3.578 1.00 94.88 108 CYS A CA 1
ATOM 865 C C . CYS A 1 108 ? 7.956 -6.450 4.968 1.00 94.88 108 CYS A C 1
ATOM 867 O O . CYS A 1 108 ? 8.126 -5.513 5.755 1.00 94.88 108 CYS A O 1
ATOM 869 N N . ASN A 1 109 ? 7.356 -7.594 5.300 1.00 94.81 109 ASN A N 1
ATOM 870 C CA . ASN A 1 109 ? 6.772 -7.916 6.600 1.00 94.81 109 ASN A CA 1
ATOM 871 C C . ASN A 1 109 ? 5.803 -6.835 7.110 1.00 94.81 109 ASN A C 1
ATOM 873 O O . ASN A 1 109 ? 5.932 -6.366 8.243 1.00 94.81 109 ASN A O 1
ATOM 877 N N . ILE A 1 110 ? 4.883 -6.390 6.256 1.00 95.69 110 ILE A N 1
ATOM 878 C CA . ILE A 1 110 ? 3.786 -5.492 6.637 1.00 95.69 110 ILE A CA 1
ATOM 879 C C . ILE A 1 110 ? 2.587 -6.304 7.112 1.00 95.69 110 ILE A C 1
ATOM 881 O O . ILE A 1 110 ? 2.500 -7.494 6.826 1.00 95.69 110 ILE A O 1
ATOM 885 N N . THR A 1 111 ? 1.661 -5.662 7.816 1.00 96.00 111 THR A N 1
ATOM 886 C CA . THR A 1 111 ? 0.368 -6.259 8.172 1.00 96.00 111 THR A CA 1
ATOM 887 C C . THR A 1 111 ? -0.771 -5.403 7.640 1.00 96.00 111 THR A C 1
ATOM 889 O O . THR A 1 111 ? -0.592 -4.205 7.405 1.00 96.00 111 THR A O 1
ATOM 892 N N . CYS A 1 112 ? -1.936 -6.013 7.449 1.00 95.56 112 CYS A N 1
ATOM 893 C CA . CYS A 1 112 ? -3.172 -5.317 7.122 1.00 95.56 112 CYS A CA 1
ATOM 894 C C . CYS A 1 112 ? -4.271 -5.720 8.097 1.00 95.56 112 CYS A C 1
ATOM 896 O O . CYS A 1 112 ? -4.341 -6.873 8.516 1.00 95.56 112 CYS A O 1
ATOM 898 N N . LYS A 1 113 ? -5.149 -4.776 8.416 1.00 93.88 113 LYS A N 1
ATOM 899 C CA . LYS A 1 113 ? -6.365 -5.012 9.193 1.00 93.88 113 LYS A CA 1
ATOM 900 C C . LYS A 1 113 ? -7.554 -4.334 8.539 1.00 93.88 113 LYS A C 1
ATOM 902 O O . LYS A 1 113 ? -7.382 -3.363 7.799 1.00 93.88 113 LYS A O 1
ATOM 907 N N . GLN A 1 114 ? -8.741 -4.852 8.815 1.00 89.81 114 GLN A N 1
ATOM 908 C CA . GLN A 1 114 ? -9.983 -4.191 8.443 1.00 89.81 114 GLN A CA 1
ATOM 909 C C . GLN A 1 114 ? -10.410 -3.254 9.574 1.00 89.81 114 GLN A C 1
ATOM 911 O O . GLN A 1 114 ? -10.520 -3.670 10.723 1.00 89.81 114 GLN A O 1
ATOM 916 N N . GLU A 1 115 ? -10.644 -1.988 9.250 1.00 84.38 115 GLU A N 1
ATOM 917 C CA . GLU A 1 115 ? -11.197 -0.988 10.164 1.00 84.38 115 GLU A CA 1
ATOM 918 C C . GLU A 1 115 ? -12.317 -0.251 9.438 1.00 84.38 115 GLU A C 1
ATOM 920 O O . GLU A 1 115 ? -12.098 0.263 8.343 1.00 84.38 115 GLU A O 1
ATOM 925 N N . PHE A 1 116 ? -13.513 -0.205 10.032 1.00 78.75 116 PHE A N 1
ATOM 926 C CA . PHE A 1 116 ? -14.648 0.566 9.504 1.00 78.75 116 PHE A CA 1
ATOM 927 C C . PHE A 1 116 ? -14.966 0.272 8.027 1.00 78.75 116 PHE A C 1
ATOM 929 O O . PHE A 1 116 ? -15.198 1.174 7.227 1.00 78.75 116 PHE A O 1
ATOM 936 N N . GLY A 1 117 ? -14.928 -1.007 7.641 1.00 81.44 117 GLY A N 1
ATOM 937 C CA . GLY A 1 117 ? -15.171 -1.419 6.258 1.00 81.44 117 GLY A CA 1
ATOM 938 C C . GLY A 1 117 ? -14.051 -1.045 5.279 1.00 81.44 117 GLY A C 1
ATOM 939 O O . GLY A 1 117 ? -14.266 -1.106 4.074 1.00 81.44 117 GLY A O 1
ATOM 940 N N . MET A 1 118 ? -12.856 -0.680 5.744 1.00 86.69 118 MET A N 1
ATOM 941 C CA . MET A 1 118 ? -11.698 -0.373 4.899 1.00 86.69 118 MET A CA 1
ATOM 942 C C . MET A 1 118 ? -10.483 -1.209 5.287 1.00 86.69 118 MET A C 1
ATOM 944 O O . MET A 1 118 ? -10.263 -1.518 6.457 1.00 86.69 118 MET A O 1
ATOM 948 N N . TRP A 1 119 ? -9.647 -1.535 4.302 1.00 93.50 119 TRP A N 1
ATOM 949 C CA . TRP A 1 119 ? -8.332 -2.112 4.559 1.00 93.50 119 TRP A CA 1
ATOM 950 C C . TRP A 1 119 ? -7.323 -1.036 4.940 1.00 93.50 119 TRP A C 1
ATOM 952 O O . TRP A 1 119 ? -7.184 -0.013 4.267 1.00 93.50 119 TRP A O 1
ATOM 962 N N . LYS A 1 120 ? -6.568 -1.312 5.999 1.00 93.38 120 LYS A N 1
ATOM 963 C CA . LYS A 1 120 ? -5.495 -0.461 6.497 1.00 93.38 120 LYS A CA 1
ATOM 964 C C . LYS A 1 120 ? -4.212 -1.260 6.633 1.00 93.38 120 LYS A C 1
ATOM 966 O O . LYS A 1 120 ? -4.154 -2.212 7.409 1.00 93.38 120 LYS A O 1
ATOM 971 N N . GLY A 1 121 ? -3.177 -0.846 5.909 1.00 95.69 121 GLY A N 1
ATOM 972 C CA . GLY A 1 121 ? -1.831 -1.388 6.046 1.00 95.69 121 GLY A CA 1
ATOM 973 C C . GLY A 1 121 ? -1.057 -0.715 7.177 1.00 95.69 121 GLY A C 1
ATOM 974 O O . GLY A 1 121 ? -1.284 0.447 7.511 1.00 95.69 121 GLY A O 1
ATOM 975 N N . SER A 1 122 ? -0.110 -1.417 7.786 1.00 95.19 122 SER A N 1
ATOM 976 C CA . SER A 1 122 ? 0.771 -0.842 8.806 1.00 95.19 122 SER A CA 1
ATOM 977 C C . SER A 1 122 ? 2.175 -1.429 8.726 1.00 95.19 122 SER A C 1
ATOM 979 O O . SER A 1 122 ? 2.348 -2.642 8.576 1.00 95.19 122 SER A O 1
ATOM 981 N N . LEU A 1 123 ? 3.179 -0.560 8.856 1.00 95.00 123 LEU A N 1
ATOM 982 C CA . LEU A 1 123 ? 4.562 -0.978 9.050 1.00 95.00 123 LEU A CA 1
ATOM 983 C C . LEU A 1 123 ? 4.778 -1.382 10.506 1.00 95.00 123 LE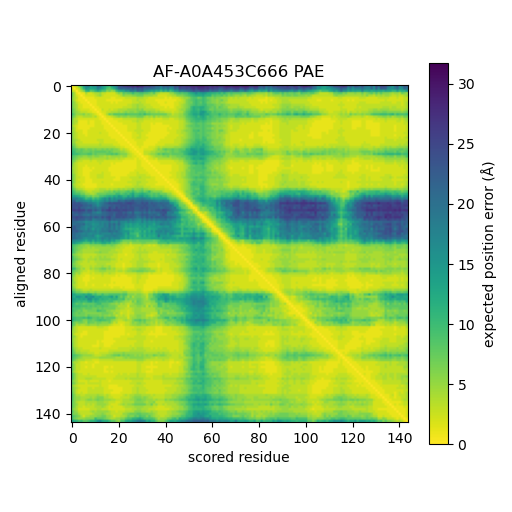U A C 1
ATOM 985 O O . LEU A 1 123 ? 4.553 -0.612 11.439 1.00 95.00 123 LEU A O 1
ATOM 989 N N . LEU A 1 124 ? 5.267 -2.598 10.688 1.00 93.00 124 LEU A N 1
ATOM 990 C CA . LEU A 1 124 ? 5.734 -3.113 11.960 1.00 93.00 124 LEU A CA 1
ATOM 991 C C . LEU A 1 124 ? 7.163 -2.627 12.247 1.00 93.00 124 LEU A C 1
ATOM 993 O O . LEU A 1 124 ? 7.904 -2.259 11.331 1.00 93.00 124 LEU A O 1
ATOM 997 N N . PRO A 1 125 ? 7.627 -2.715 13.508 1.00 91.25 125 PRO A N 1
ATOM 998 C CA . PRO A 1 125 ? 9.015 -2.433 13.864 1.00 91.25 125 PRO A CA 1
ATOM 999 C C . PRO A 1 125 ? 10.072 -3.196 13.054 1.00 91.25 125 PRO A C 1
ATOM 1001 O O . PRO A 1 125 ? 11.202 -2.723 12.934 1.00 91.25 125 PRO A O 1
ATOM 1004 N N . SER A 1 126 ? 9.714 -4.373 12.540 1.00 90.88 126 SER A N 1
ATOM 1005 C CA . SER A 1 126 ? 10.556 -5.253 11.728 1.00 90.88 126 SER A CA 1
ATOM 1006 C C . SER A 1 126 ? 10.355 -5.080 10.219 1.00 90.88 126 SER A C 1
ATOM 1008 O O . SER A 1 126 ? 11.070 -5.718 9.441 1.00 90.88 126 SER A O 1
ATOM 1010 N N . SER A 1 127 ? 9.398 -4.251 9.787 1.00 93.56 127 SER A N 1
ATOM 1011 C CA . SER A 1 127 ? 9.147 -4.008 8.368 1.00 93.56 127 SER A CA 1
ATOM 1012 C C . SER A 1 127 ? 10.309 -3.267 7.714 1.00 93.56 127 SER A C 1
ATOM 1014 O O . SER A 1 127 ? 11.045 -2.513 8.354 1.00 93.56 127 SER A O 1
ATOM 1016 N N . ARG A 1 128 ? 10.476 -3.479 6.407 1.00 92.38 128 ARG A N 1
ATOM 1017 C CA . ARG A 1 128 ? 11.496 -2.799 5.595 1.00 92.38 128 ARG A CA 1
ATOM 1018 C C . ARG A 1 128 ? 10.905 -2.385 4.260 1.00 92.38 128 ARG A C 1
ATOM 1020 O O . ARG A 1 128 ? 10.112 -3.130 3.702 1.00 92.38 128 ARG A O 1
ATOM 1027 N N . ILE A 1 129 ? 11.344 -1.254 3.724 1.00 92.62 129 ILE A N 1
ATOM 1028 C CA . ILE A 1 129 ? 10.988 -0.813 2.373 1.00 92.62 129 ILE A CA 1
ATOM 1029 C C . ILE A 1 129 ? 12.232 -0.937 1.495 1.00 92.62 129 ILE A C 1
ATOM 1031 O O . ILE A 1 129 ? 13.325 -0.547 1.904 1.00 92.62 129 ILE A O 1
ATOM 1035 N N . ARG A 1 130 ? 12.084 -1.513 0.302 1.00 92.12 130 ARG A N 1
ATOM 1036 C CA . ARG A 1 130 ? 13.149 -1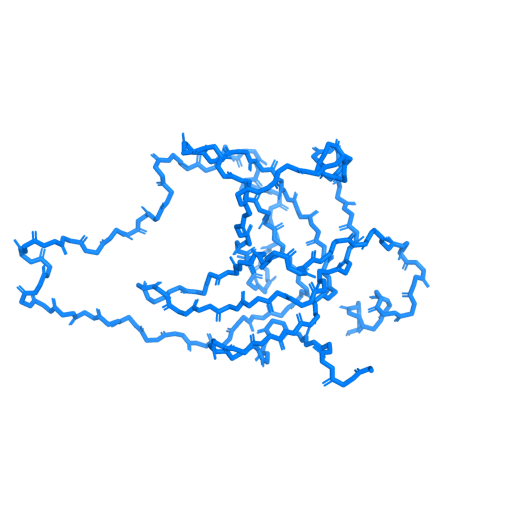.623 -0.701 1.00 92.12 130 ARG A CA 1
ATOM 1037 C C . ARG A 1 130 ? 12.655 -1.055 -2.017 1.00 92.12 130 ARG A C 1
ATOM 1039 O O . ARG A 1 130 ? 11.664 -1.549 -2.540 1.00 92.12 130 ARG A O 1
ATOM 1046 N N . LEU A 1 131 ? 13.350 -0.060 -2.555 1.00 92.56 131 LEU A N 1
ATOM 1047 C CA . LEU A 1 131 ? 13.085 0.429 -3.907 1.00 92.56 131 LEU A CA 1
ATOM 1048 C C . LEU A 1 131 ? 13.444 -0.657 -4.926 1.00 92.56 131 LEU A C 1
ATOM 1050 O O . LEU A 1 131 ? 14.437 -1.365 -4.752 1.00 92.56 131 LEU A O 1
ATOM 1054 N N . LEU A 1 132 ? 12.631 -0.781 -5.969 1.00 93.25 132 LEU A N 1
ATOM 1055 C CA . LEU A 1 132 ? 12.816 -1.728 -7.062 1.00 93.25 132 LEU A CA 1
ATOM 1056 C C . LEU A 1 132 ? 12.927 -0.971 -8.386 1.00 93.25 132 LEU A C 1
ATOM 1058 O O . LEU A 1 132 ? 12.287 0.066 -8.571 1.00 93.25 132 LEU A O 1
ATOM 1062 N N . SER A 1 133 ? 13.719 -1.504 -9.319 1.00 91.94 133 SER A N 1
ATOM 1063 C CA . SER A 1 133 ? 13.702 -1.012 -10.697 1.00 91.94 133 SER A CA 1
ATOM 1064 C C . SER A 1 133 ? 12.469 -1.540 -11.434 1.00 91.94 133 SER A C 1
ATOM 1066 O O . SER A 1 133 ? 11.901 -2.571 -11.072 1.00 91.94 133 SER A O 1
ATOM 1068 N N . SER A 1 134 ? 12.077 -0.865 -12.514 1.00 89.44 134 SER A N 1
ATOM 1069 C CA . SER A 1 134 ? 11.017 -1.339 -13.416 1.00 89.44 134 SER A CA 1
ATOM 1070 C C . SER A 1 134 ? 11.348 -2.665 -14.113 1.00 89.44 134 SER A C 1
ATOM 1072 O O . SER A 1 134 ? 10.452 -3.317 -14.638 1.00 89.44 134 SER A O 1
ATOM 1074 N N . GLU A 1 135 ? 12.625 -3.046 -14.136 1.00 91.56 135 GLU A N 1
ATOM 1075 C CA . GLU A 1 135 ? 13.142 -4.268 -14.761 1.00 91.56 135 GLU A CA 1
ATOM 1076 C C . GLU A 1 135 ? 13.212 -5.446 -13.776 1.00 91.56 135 GLU A C 1
ATOM 1078 O O . GLU A 1 135 ? 13.517 -6.570 -14.177 1.00 91.56 135 GLU A O 1
ATOM 1083 N N . ASP A 1 136 ? 12.946 -5.215 -12.484 1.00 93.25 136 ASP A N 1
ATOM 1084 C CA . ASP A 1 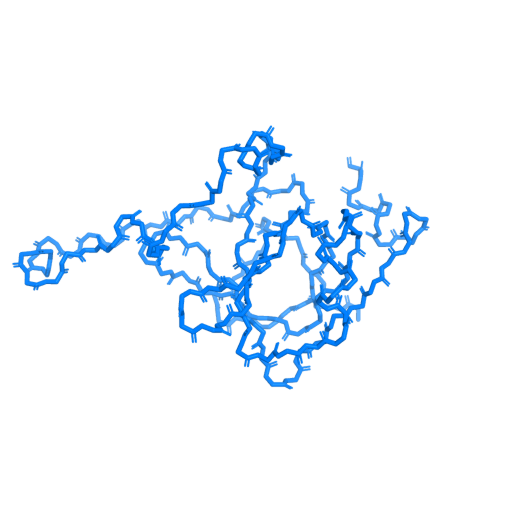136 ? 12.928 -6.277 -11.483 1.00 93.25 136 ASP A CA 1
ATOM 1085 C C . ASP A 1 136 ? 11.859 -7.321 -11.841 1.00 93.25 136 ASP A C 1
ATOM 1087 O O . ASP A 1 136 ? 10.707 -6.992 -12.132 1.00 93.25 136 ASP A O 1
ATOM 1091 N N . GLY A 1 137 ? 12.226 -8.605 -11.798 1.00 90.19 137 GLY A N 1
ATOM 1092 C CA . GLY A 1 137 ? 11.324 -9.691 -12.184 1.00 90.19 137 GLY A CA 1
ATOM 1093 C C . GLY A 1 137 ? 10.009 -9.708 -11.398 1.00 90.19 137 GLY A C 1
ATOM 1094 O O . GLY A 1 137 ? 8.971 -10.041 -11.967 1.00 90.19 137 GLY A O 1
ATOM 1095 N N . SER A 1 138 ? 10.029 -9.293 -10.125 1.00 90.50 138 SER A N 1
ATOM 1096 C CA . SER A 1 138 ? 8.814 -9.191 -9.305 1.00 90.50 138 SER A CA 1
ATOM 1097 C C . SER A 1 138 ? 7.921 -8.014 -9.702 1.00 90.50 138 SER A C 1
ATOM 1099 O O . SER A 1 138 ? 6.706 -8.104 -9.567 1.00 90.50 138 SER A O 1
ATOM 1101 N N . VAL A 1 139 ? 8.489 -6.943 -10.264 1.00 92.38 139 VAL A N 1
ATOM 1102 C CA . VAL A 1 139 ? 7.720 -5.833 -10.846 1.00 92.38 139 VAL A CA 1
ATOM 1103 C C . VAL A 1 139 ? 7.087 -6.255 -12.168 1.00 92.38 139 VAL A C 1
ATOM 1105 O O . VAL A 1 139 ? 5.899 -6.025 -12.382 1.00 92.38 139 VAL A O 1
ATOM 1108 N N . ILE A 1 140 ? 7.852 -6.927 -13.032 1.00 90.31 140 ILE A N 1
ATOM 1109 C CA . ILE A 1 140 ? 7.359 -7.421 -14.325 1.00 90.31 140 ILE A CA 1
ATOM 1110 C C . ILE A 1 140 ? 6.167 -8.368 -14.133 1.00 90.31 140 ILE A C 1
ATOM 1112 O O . ILE A 1 140 ? 5.218 -8.326 -14.909 1.00 90.31 140 ILE A O 1
ATOM 1116 N N . GLU A 1 141 ? 6.181 -9.202 -13.093 1.00 86.31 141 GLU A N 1
ATOM 1117 C CA . GLU A 1 141 ? 5.063 -10.091 -12.766 1.00 86.31 141 GLU A CA 1
ATOM 1118 C C . GLU A 1 141 ? 3.770 -9.336 -12.413 1.00 86.31 141 GLU A C 1
ATOM 1120 O O . GLU A 1 141 ? 2.689 -9.813 -12.745 1.00 86.31 141 GLU A O 1
ATOM 1125 N N . ARG A 1 142 ? 3.864 -8.142 -11.813 1.00 84.38 142 ARG A N 1
ATOM 1126 C CA . ARG A 1 142 ? 2.702 -7.294 -11.476 1.00 84.38 142 ARG A CA 1
ATOM 1127 C C . ARG A 1 142 ? 2.149 -6.499 -12.655 1.00 84.38 142 ARG A C 1
ATOM 1129 O O . ARG A 1 142 ? 1.071 -5.930 -12.541 1.00 84.38 142 ARG A O 1
ATOM 1136 N N . LEU A 1 143 ? 2.886 -6.426 -13.760 1.00 80.06 143 LEU A N 1
ATOM 1137 C CA . LEU A 1 143 ? 2.466 -5.730 -14.979 1.00 80.06 143 LEU A CA 1
ATOM 1138 C C . LEU A 1 143 ? 1.722 -6.637 -15.972 1.00 80.06 143 LEU A C 1
ATOM 1140 O O . LEU A 1 143 ? 1.289 -6.147 -17.014 1.00 80.06 143 LEU A O 1
ATOM 1144 N N . LYS A 1 144 ? 1.622 -7.938 -15.682 1.00 69.06 144 LYS A N 1
ATOM 1145 C CA . LYS A 1 144 ? 0.899 -8.925 -16.493 1.00 69.06 144 LYS A CA 1
ATOM 1146 C C . LYS A 1 144 ? -0.568 -8.994 -16.097 1.00 69.06 144 LYS A C 1
ATOM 1148 O O . LYS A 1 144 ? -1.387 -9.139 -17.027 1.00 69.06 144 LYS A O 1
#

Secondary structure (DSSP, 8-state):
-TTEE-GGG--TT-EEEEEEEEEEEEE-TTS-EEEEEE-SSPPPP------HHHHTTS---S-SSSSPPPHHHHTTS-SSS--EEEEES---HHHHHHTTS-EEEEEEEEEEEEETTEEEEEEEEEEEEEEE-TT-HHHHHHT-

pLDDT: mean 85.97, std 12.3, range [46.62, 97.0]

Foldseek 3Di:
DPFEDAQQPADAPDWGKYWWKFLAWDQAPVRKIKTFTFLQAAHDFFDQPCPVVCCVVPNAPPDPGPDDDDPVSVVSDDPGYDGAIEIGNDDDPVSVVSRPDIFTKMWHTWGWHDDRRDIHIYDDPPIDIGTDDCPPPVNVVSVD

Nearest PDB structures (foldseek):
  8sh1-assembly1_A  TM=6.465E-01  e=3.177E-06  Homo sapiens
  3u4z-assembly1_A  TM=6.950E-01  e=3.435E-03  Tetrahymena thermophila
  5d8f-assembly1_B  TM=6.454E-01  e=2.561E-03  Homo sapiens
  5d8e-assembly2_B  TM=6.024E-01  e=1.111E-02  Homo sapiens
  8x70-assembly2_B  TM=7.120E-01  e=4.758E-01  Homo sapiens